Protein AF-A0A3B8HH59-F1 (afdb_monomer_lite)

Foldseek 3Di:
DEAEAEDPPDPVSVVVVVVSVVVCVVVVYHYDYDD

Radius of gyration: 9.33 Å; chains: 1; bounding box: 23×13×22 Å

Structure (mmCIF, N/CA/C/O backbone):
data_AF-A0A3B8HH59-F1
#
_entry.id   AF-A0A3B8HH59-F1
#
loop_
_atom_site.group_PDB
_atom_site.id
_atom_site.type_symbol
_atom_site.label_atom_id
_atom_site.label_alt_id
_atom_site.label_comp_id
_atom_site.label_asym_id
_atom_site.label_entity_id
_atom_site.label_seq_id
_atom_site.pdbx_PDB_ins_code
_atom_site.Cartn_x
_atom_site.Cartn_y
_atom_site.Cartn_z
_atom_site.occupancy
_atom_site.B_iso_or_equiv
_atom_site.auth_seq_id
_atom_site.auth_comp_id
_atom_site.auth_asym_id
_atom_site.auth_atom_id
_atom_site.pdbx_PDB_model_num
ATOM 1 N N . MET A 1 1 ? -12.447 3.412 4.682 1.00 83.44 1 MET A N 1
ATOM 2 C CA . MET A 1 1 ? -11.911 3.876 3.382 1.00 83.44 1 MET A CA 1
ATOM 3 C C . MET A 1 1 ? -11.189 2.711 2.703 1.00 83.44 1 MET A C 1
ATOM 5 O O . MET A 1 1 ? -10.662 1.863 3.417 1.00 83.44 1 MET A O 1
ATOM 9 N N . LYS A 1 2 ? -11.182 2.626 1.366 1.00 93.12 2 LYS A N 1
ATOM 10 C CA . LYS A 1 2 ? -10.394 1.629 0.616 1.00 93.12 2 LYS A CA 1
ATOM 11 C C . LYS A 1 2 ? -9.531 2.344 -0.421 1.00 93.12 2 LYS A C 1
ATOM 13 O O . LYS A 1 2 ? -10.039 3.229 -1.102 1.00 93.12 2 LYS A O 1
ATOM 18 N N . VAL A 1 3 ? -8.262 1.956 -0.532 1.00 96.00 3 VAL A N 1
ATOM 19 C CA . VAL A 1 3 ? -7.288 2.534 -1.469 1.00 96.00 3 VAL A CA 1
ATOM 20 C C . VAL A 1 3 ? -6.819 1.438 -2.421 1.00 96.00 3 VAL A C 1
ATOM 22 O O . VAL A 1 3 ? -6.297 0.416 -1.982 1.00 96.00 3 VAL A O 1
ATOM 25 N N . LEU A 1 4 ? -7.014 1.641 -3.723 1.00 96.88 4 LEU A N 1
ATOM 26 C CA . LEU A 1 4 ? -6.499 0.761 -4.770 1.00 96.88 4 LEU A CA 1
ATOM 27 C C . LEU A 1 4 ? -5.274 1.414 -5.405 1.00 96.88 4 LEU A C 1
ATOM 29 O O . LEU A 1 4 ? -5.351 2.560 -5.845 1.00 96.88 4 LEU A O 1
ATOM 33 N N . VAL A 1 5 ? -4.166 0.682 -5.477 1.00 97.19 5 VAL A N 1
ATOM 34 C CA . VAL A 1 5 ? -2.936 1.149 -6.122 1.00 97.19 5 VAL A CA 1
ATOM 35 C C . VAL A 1 5 ? -2.573 0.196 -7.247 1.00 97.19 5 VAL A C 1
ATOM 37 O O . VAL A 1 5 ? -2.333 -0.986 -7.005 1.00 97.19 5 VAL A O 1
ATOM 40 N 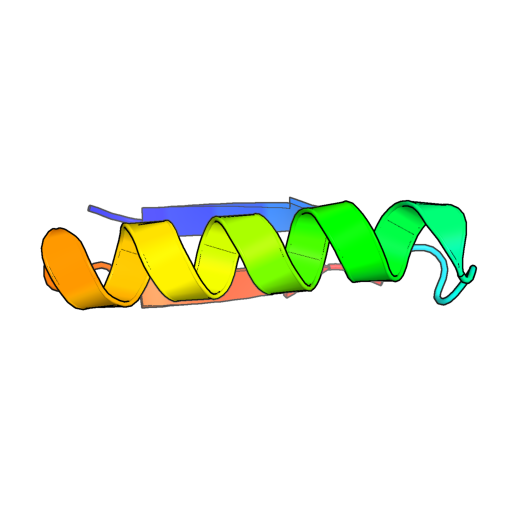N . ALA A 1 6 ? -2.519 0.720 -8.469 1.00 97.00 6 ALA A N 1
ATOM 41 C CA . ALA A 1 6 ? -1.948 0.010 -9.604 1.00 97.00 6 ALA A CA 1
ATOM 42 C C . ALA A 1 6 ? -0.420 0.148 -9.572 1.00 97.00 6 ALA A C 1
ATOM 44 O O . ALA A 1 6 ? 0.099 1.247 -9.365 1.00 97.00 6 ALA A O 1
ATOM 45 N N . THR A 1 7 ? 0.301 -0.953 -9.761 1.00 97.00 7 THR A N 1
ATOM 46 C CA . THR A 1 7 ? 1.763 -0.955 -9.791 1.00 97.00 7 THR A CA 1
ATOM 47 C C . THR A 1 7 ? 2.274 -1.921 -10.842 1.00 97.00 7 THR A C 1
ATOM 49 O O . THR A 1 7 ? 1.920 -3.086 -10.831 1.00 97.00 7 THR A O 1
ATOM 52 N N . ASP A 1 8 ? 3.165 -1.457 -11.710 1.00 97.38 8 ASP A N 1
ATOM 53 C CA . ASP A 1 8 ? 3.862 -2.297 -12.690 1.00 97.38 8 ASP A CA 1
ATOM 54 C C . ASP A 1 8 ? 5.193 -2.856 -12.144 1.00 97.38 8 ASP A C 1
ATOM 56 O O . ASP A 1 8 ? 5.987 -3.444 -12.874 1.00 97.38 8 ASP A O 1
ATOM 60 N N . GLY A 1 9 ? 5.461 -2.652 -10.849 1.00 96.00 9 GLY A N 1
ATOM 61 C CA . GLY A 1 9 ? 6.695 -3.060 -10.175 1.00 96.00 9 GLY A CA 1
ATOM 62 C C . GLY A 1 9 ? 7.912 -2.177 -10.471 1.00 96.00 9 GLY A C 1
ATOM 63 O O . GLY A 1 9 ? 8.990 -2.445 -9.939 1.00 96.00 9 GLY A O 1
ATOM 64 N N . SER A 1 10 ? 7.769 -1.120 -11.275 1.00 97.94 10 SER A N 1
ATOM 65 C CA . SER A 1 10 ? 8.853 -0.174 -11.533 1.00 97.94 10 SER A CA 1
ATOM 66 C C . SER A 1 10 ? 9.199 0.647 -10.284 1.00 97.94 10 SER A C 1
ATOM 68 O O . SER A 1 10 ? 8.373 0.879 -9.399 1.00 97.94 10 SER A O 1
ATOM 70 N N . GLU A 1 11 ? 10.417 1.192 -10.222 1.00 97.31 11 GLU A N 1
ATOM 71 C CA . GLU A 1 11 ? 10.788 2.119 -9.140 1.00 97.31 11 GLU A CA 1
ATOM 72 C C . GLU A 1 11 ? 9.853 3.336 -9.052 1.00 97.31 11 GLU A C 1
ATOM 74 O O . GLU A 1 11 ? 9.686 3.931 -7.985 1.00 97.31 11 GLU A O 1
ATOM 79 N N . HIS A 1 12 ? 9.240 3.718 -10.174 1.00 96.81 12 HIS A N 1
ATOM 80 C CA . HIS A 1 12 ? 8.305 4.832 -10.231 1.00 96.81 12 HIS A CA 1
ATOM 81 C C . HIS A 1 12 ? 6.973 4.463 -9.577 1.00 96.81 12 HIS A C 1
ATOM 83 O O . HIS A 1 12 ? 6.490 5.218 -8.730 1.00 96.81 12 HIS A O 1
ATOM 89 N N . SER A 1 13 ? 6.407 3.298 -9.899 1.00 97.06 13 SER A N 1
ATOM 90 C CA . SER A 1 13 ? 5.141 2.858 -9.309 1.00 97.06 13 SER A CA 1
ATOM 91 C C . SER A 1 13 ? 5.275 2.529 -7.820 1.00 97.06 13 SER A C 1
ATOM 93 O O . SER A 1 13 ? 4.369 2.816 -7.036 1.00 97.06 13 SER A O 1
ATOM 95 N N . LEU A 1 14 ? 6.430 2.020 -7.382 1.00 97.56 14 LEU A N 1
ATOM 96 C CA . LEU A 1 14 ? 6.682 1.709 -5.971 1.00 97.56 14 LEU A CA 1
ATOM 97 C C . LEU A 1 14 ? 6.643 2.950 -5.064 1.00 97.56 14 LEU A C 1
ATOM 99 O O . LEU A 1 14 ? 6.259 2.849 -3.897 1.00 97.56 14 LEU A O 1
ATOM 103 N N . LYS A 1 15 ? 6.951 4.144 -5.588 1.00 97.88 15 LYS A N 1
ATOM 104 C CA . LYS A 1 15 ? 6.768 5.405 -4.845 1.00 97.88 15 LYS A CA 1
ATOM 105 C C . LYS A 1 15 ? 5.288 5.689 -4.571 1.00 97.88 15 LYS A C 1
ATOM 107 O O . LYS A 1 15 ? 4.952 6.139 -3.476 1.00 97.88 15 LYS A O 1
ATOM 112 N N . ALA A 1 16 ? 4.408 5.388 -5.529 1.00 96.50 16 ALA A N 1
ATOM 113 C CA . ALA A 1 16 ? 2.962 5.521 -5.352 1.00 96.50 16 ALA A CA 1
ATOM 114 C C . ALA A 1 16 ? 2.429 4.512 -4.324 1.00 96.50 16 ALA A C 1
ATOM 116 O O . ALA A 1 16 ? 1.636 4.882 -3.460 1.00 96.50 16 ALA A O 1
ATOM 117 N N . VAL A 1 17 ? 2.936 3.273 -4.350 1.00 97.50 17 VAL A N 1
ATOM 118 C CA . VAL A 1 17 ? 2.632 2.252 -3.332 1.00 97.50 17 VAL A CA 1
ATOM 119 C C . VAL A 1 17 ? 3.026 2.734 -1.938 1.00 97.50 17 VAL A C 1
ATOM 121 O O . VAL A 1 17 ? 2.199 2.706 -1.028 1.00 97.50 17 VAL A O 1
ATOM 124 N N . LYS A 1 18 ? 4.254 3.241 -1.768 1.00 97.94 18 LYS A N 1
ATOM 125 C CA . LYS A 1 18 ? 4.723 3.759 -0.476 1.00 97.94 18 LYS A CA 1
ATOM 126 C C . LYS A 1 18 ? 3.820 4.879 0.046 1.00 97.94 18 LYS A C 1
ATOM 128 O O . LYS A 1 18 ? 3.388 4.833 1.194 1.00 97.94 18 LYS A O 1
ATOM 133 N N . ARG A 1 19 ? 3.489 5.855 -0.803 1.00 97.31 19 ARG A N 1
ATOM 134 C CA . ARG A 1 19 ? 2.638 6.982 -0.408 1.00 97.31 19 ARG A CA 1
ATOM 135 C C . ARG A 1 19 ? 1.227 6.538 -0.015 1.00 97.31 19 ARG A C 1
ATOM 137 O O . ARG A 1 19 ? 0.667 7.061 0.945 1.00 97.31 19 ARG A O 1
ATOM 144 N N . ALA A 1 20 ? 0.660 5.573 -0.734 1.00 96.94 20 ALA A N 1
ATOM 145 C CA . ALA A 1 20 ? -0.657 5.030 -0.428 1.00 96.94 20 ALA A CA 1
ATOM 146 C C . ALA A 1 20 ? -0.691 4.296 0.920 1.00 96.94 20 ALA A C 1
ATOM 148 O O . ALA A 1 20 ? -1.675 4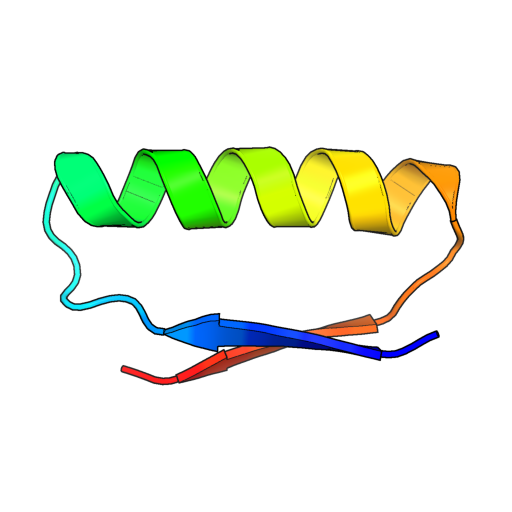.413 1.645 1.00 96.94 20 ALA A O 1
ATOM 149 N N . LEU A 1 21 ? 0.384 3.583 1.272 1.00 97.38 21 LEU A N 1
ATOM 150 C CA . LEU A 1 21 ? 0.519 2.934 2.578 1.00 97.38 21 LEU A CA 1
ATOM 151 C C . LEU A 1 21 ? 0.553 3.962 3.717 1.00 97.38 21 LEU A C 1
ATOM 153 O O . LEU A 1 21 ? -0.195 3.813 4.677 1.00 97.38 21 LEU A O 1
ATOM 157 N N . GLU A 1 22 ? 1.335 5.038 3.575 1.00 97.44 22 GLU A N 1
ATOM 158 C CA . GLU A 1 22 ? 1.390 6.127 4.567 1.00 97.44 22 GLU A CA 1
ATOM 159 C C . GLU A 1 22 ? 0.016 6.784 4.779 1.00 97.44 22 GLU A C 1
ATOM 161 O O . GLU A 1 22 ? -0.380 7.079 5.903 1.00 97.44 22 GLU A O 1
ATOM 166 N N . MET A 1 23 ? -0.735 7.017 3.697 1.00 96.19 23 MET A N 1
ATOM 167 C CA . MET A 1 23 ? -2.092 7.567 3.791 1.00 96.19 23 MET A CA 1
ATOM 168 C C . MET A 1 23 ? -3.050 6.592 4.472 1.00 96.19 23 MET A C 1
ATOM 170 O O . MET A 1 23 ? -3.861 6.991 5.305 1.00 96.19 23 MET A O 1
ATOM 174 N N . ALA A 1 24 ? -2.957 5.311 4.126 1.00 97.00 24 ALA A N 1
ATOM 175 C CA . ALA A 1 24 ? -3.838 4.302 4.674 1.00 97.00 24 ALA A CA 1
ATOM 176 C C . ALA A 1 24 ? -3.623 4.076 6.174 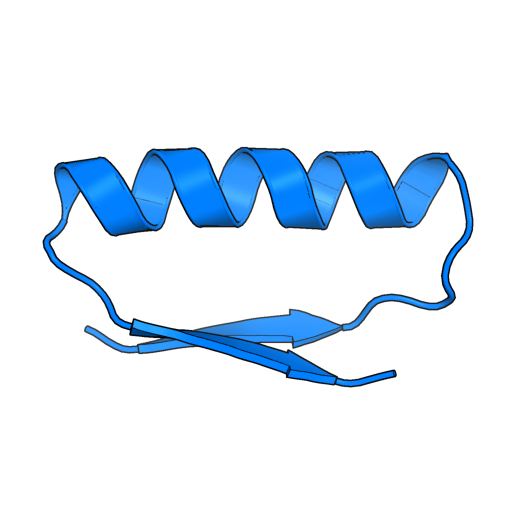1.00 97.00 24 ALA A C 1
ATOM 178 O O . ALA A 1 24 ? -4.598 3.850 6.884 1.00 97.00 24 ALA A O 1
ATOM 179 N N . GLU A 1 25 ? -2.389 4.193 6.663 1.00 96.62 25 GLU A N 1
ATOM 180 C CA . GLU A 1 25 ? -2.082 4.132 8.093 1.00 96.62 25 GLU A CA 1
ATOM 181 C C . GLU A 1 25 ? -2.743 5.283 8.865 1.00 96.62 25 GLU A C 1
ATOM 183 O O . GLU A 1 25 ? -3.398 5.049 9.880 1.00 96.62 25 GLU A O 1
ATOM 188 N N . LEU A 1 26 ? -2.655 6.511 8.343 1.00 96.44 26 LEU A N 1
ATOM 189 C CA . LEU A 1 26 ? -3.269 7.692 8.962 1.00 96.44 26 LEU A CA 1
ATOM 190 C C . LEU A 1 26 ? -4.803 7.629 8.976 1.00 96.44 26 LEU A C 1
ATOM 192 O O . LEU A 1 26 ? -5.434 8.125 9.907 1.00 96.44 26 LEU A O 1
ATOM 196 N N . GLU A 1 27 ? -5.405 7.028 7.951 1.00 95.38 27 GLU A N 1
ATOM 197 C CA . GLU A 1 27 ? -6.861 6.977 7.785 1.00 95.38 27 GLU A CA 1
ATOM 198 C C . GLU A 1 27 ? -7.504 5.659 8.253 1.00 95.38 27 GLU A C 1
ATOM 200 O O . GLU A 1 27 ? -8.722 5.493 8.142 1.00 95.38 27 GLU A O 1
ATOM 205 N N . GLY A 1 28 ? -6.713 4.695 8.742 1.00 96.50 28 GLY A N 1
ATOM 206 C CA . GLY A 1 28 ? -7.198 3.345 9.050 1.00 96.50 28 GLY A CA 1
ATOM 207 C C . GLY A 1 28 ? -7.820 2.652 7.828 1.00 96.50 28 GLY A C 1
ATOM 208 O O . GLY A 1 28 ? -8.830 1.950 7.936 1.00 96.50 28 GLY A O 1
ATOM 209 N N . ALA A 1 29 ? -7.273 2.910 6.639 1.00 96.62 29 ALA A N 1
ATOM 210 C CA . ALA A 1 29 ? -7.787 2.414 5.372 1.00 96.62 29 ALA A CA 1
ATOM 211 C C . ALA A 1 29 ? -7.153 1.072 4.981 1.00 96.62 29 ALA A C 1
ATOM 213 O O . ALA A 1 29 ? 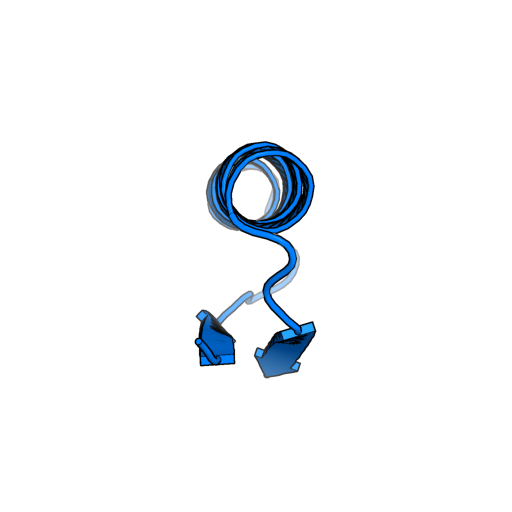-6.006 0.774 5.300 1.00 96.62 29 ALA A O 1
ATOM 214 N N . GLN A 1 30 ? -7.892 0.273 4.214 1.00 97.00 30 GLN A N 1
ATOM 215 C CA . GLN A 1 30 ? -7.351 -0.941 3.608 1.00 97.00 30 GLN A CA 1
ATOM 216 C C . GLN A 1 30 ? -6.745 -0.614 2.239 1.00 97.00 30 GLN A C 1
ATOM 218 O O . GLN A 1 30 ? -7.433 -0.045 1.385 1.00 97.00 30 GLN A O 1
ATOM 223 N N . VAL A 1 31 ? -5.491 -1.017 2.016 1.00 97.44 31 VAL A N 1
ATOM 224 C CA . VAL A 1 31 ? -4.821 -0.923 0.709 1.00 97.44 31 VAL A CA 1
ATOM 225 C C . VAL A 1 31 ? -4.959 -2.239 -0.046 1.00 97.44 31 VAL A C 1
ATOM 227 O O . VAL A 1 31 ? -4.784 -3.317 0.517 1.00 97.44 31 VAL A O 1
ATOM 230 N N . THR A 1 32 ? -5.266 -2.157 -1.335 1.00 97.81 32 THR A N 1
ATOM 231 C CA . THR A 1 32 ? -5.206 -3.273 -2.282 1.00 97.81 32 THR A CA 1
ATOM 232 C C . THR A 1 3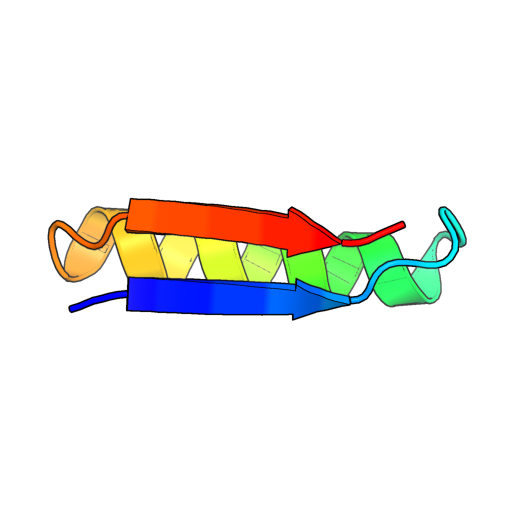2 ? -4.247 -2.909 -3.405 1.00 97.81 32 THR A C 1
ATOM 234 O O . THR A 1 32 ? -4.331 -1.814 -3.963 1.00 97.81 32 THR A O 1
ATOM 237 N N . LEU A 1 33 ? -3.333 -3.822 -3.726 1.00 96.38 33 LEU A N 1
ATOM 238 C CA . LEU A 1 33 ? -2.412 -3.677 -4.848 1.00 96.38 33 LEU A CA 1
ATOM 239 C C . LEU A 1 33 ? -2.958 -4.441 -6.052 1.00 96.38 33 LEU A C 1
ATOM 241 O O . LEU A 1 33 ? -3.411 -5.576 -5.909 1.00 96.38 33 LEU A O 1
ATOM 245 N N . MET A 1 34 ? -2.894 -3.815 -7.221 1.00 95.12 34 MET A N 1
ATOM 246 C CA . MET A 1 34 ? -3.177 -4.440 -8.507 1.00 95.1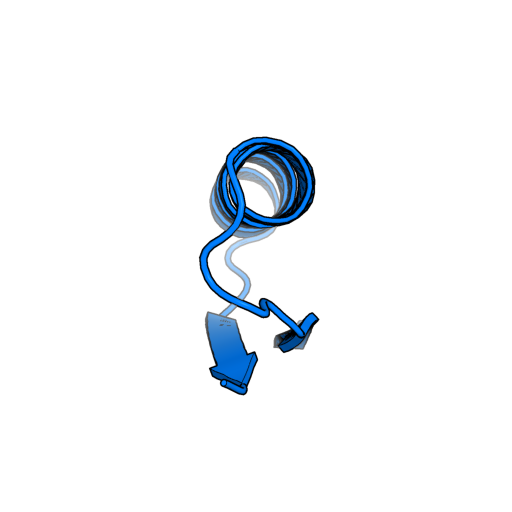2 34 MET A CA 1
ATOM 247 C C . MET A 1 34 ? -1.911 -4.368 -9.354 1.00 95.12 34 MET A C 1
ATOM 249 O O . MET A 1 34 ? -1.398 -3.273 -9.587 1.00 95.12 34 MET A O 1
ATOM 253 N N . ALA A 1 35 ? -1.405 -5.537 -9.735 1.00 82.62 35 ALA A N 1
ATOM 254 C CA . ALA A 1 35 ? -0.253 -5.689 -10.614 1.00 82.62 35 ALA A CA 1
ATOM 255 C C . ALA A 1 35 ? -0.702 -5.852 -12.068 1.00 82.62 35 ALA A C 1
ATOM 257 O O . ALA A 1 35 ? -1.752 -6.510 -12.267 1.00 82.62 35 ALA A O 1
#

Secondary structure (DSSP, 8-state):
-EEEEE--SSHHHHHHHHHHHHHHHHHTPEEEEE-

Sequence (35 aa):
MKVLVATDGSEHSLKAVKRALEMAELEGAQVTLMA

pLDDT: mean 96.02, std 3.33, range [82.62, 97.94]